Protein AF-A0A2V8XK82-F1 (afdb_monomer_lite)

Structure (mmCIF, N/CA/C/O backbone):
data_AF-A0A2V8XK82-F1
#
_entry.id   AF-A0A2V8XK82-F1
#
loop_
_atom_site.group_PDB
_atom_site.id
_atom_site.type_symbol
_atom_site.label_atom_id
_atom_site.label_alt_id
_atom_site.label_comp_id
_atom_site.label_asym_id
_atom_site.label_entity_id
_atom_site.label_seq_id
_atom_site.pdbx_PDB_ins_code
_atom_site.Cartn_x
_atom_site.Cartn_y
_atom_site.Cartn_z
_atom_site.occupancy
_atom_site.B_iso_or_equiv
_atom_site.auth_seq_id
_atom_site.auth_comp_id
_atom_site.auth_asym_id
_atom_site.auth_atom_id
_atom_site.pdbx_PDB_model_num
ATOM 1 N N . MET A 1 1 ? 17.170 -15.097 -20.596 1.00 37.03 1 MET A N 1
ATOM 2 C CA . MET A 1 1 ? 16.997 -14.238 -19.403 1.00 37.03 1 MET A CA 1
ATOM 3 C C . MET A 1 1 ? 18.171 -13.265 -19.356 1.00 37.03 1 MET A C 1
ATOM 5 O O . MET A 1 1 ? 19.284 -13.757 -19.214 1.00 37.03 1 MET A O 1
ATOM 9 N N . PRO A 1 2 ? 18.018 -11.944 -19.569 1.00 44.03 2 PRO A N 1
ATOM 10 C CA . PRO A 1 2 ? 19.178 -11.060 -19.552 1.00 44.03 2 PRO A CA 1
ATOM 11 C C . PRO A 1 2 ? 19.609 -10.815 -18.101 1.00 44.03 2 PRO A C 1
ATOM 13 O O . PRO A 1 2 ? 18.805 -10.399 -17.265 1.00 44.03 2 PRO A O 1
ATOM 16 N N . ALA A 1 3 ? 20.877 -11.101 -17.809 1.00 42.38 3 ALA A N 1
ATOM 17 C CA . ALA A 1 3 ? 21.505 -10.858 -16.517 1.00 42.38 3 ALA A CA 1
ATOM 18 C C . ALA A 1 3 ? 21.510 -9.352 -16.201 1.00 42.38 3 ALA A C 1
ATOM 20 O O . ALA A 1 3 ? 21.855 -8.534 -17.056 1.00 42.38 3 ALA A O 1
ATOM 21 N N . ARG A 1 4 ? 21.102 -8.970 -14.984 1.00 52.91 4 ARG A N 1
ATOM 22 C CA . ARG A 1 4 ? 21.107 -7.571 -14.531 1.00 52.91 4 ARG A CA 1
ATOM 23 C C . ARG A 1 4 ? 22.299 -7.341 -13.605 1.00 52.91 4 ARG A C 1
ATOM 25 O O . ARG A 1 4 ? 22.475 -8.058 -12.628 1.00 52.91 4 ARG A O 1
ATOM 32 N N . SER A 1 5 ? 23.111 -6.358 -13.991 1.00 44.34 5 SER A N 1
ATOM 33 C CA . SER A 1 5 ? 24.396 -5.985 -13.394 1.00 44.34 5 SER A CA 1
ATOM 34 C C . SER A 1 5 ? 24.309 -5.712 -11.887 1.00 44.34 5 SER A C 1
ATOM 36 O O . SER A 1 5 ? 23.382 -5.036 -11.438 1.00 44.34 5 SER A O 1
ATOM 38 N N . ALA A 1 6 ? 25.290 -6.210 -11.130 1.00 47.94 6 ALA A N 1
ATOM 39 C CA . ALA A 1 6 ? 25.479 -5.933 -9.707 1.00 47.94 6 ALA A CA 1
ATOM 40 C C . ALA A 1 6 ? 26.325 -4.660 -9.518 1.00 47.94 6 ALA A C 1
ATOM 42 O O . ALA A 1 6 ? 27.356 -4.504 -10.172 1.00 47.94 6 ALA A O 1
ATOM 43 N N . ALA A 1 7 ? 25.904 -3.760 -8.625 1.00 49.12 7 ALA A N 1
ATOM 44 C CA . ALA A 1 7 ? 26.630 -2.531 -8.288 1.00 49.12 7 ALA A CA 1
ATOM 45 C C . ALA A 1 7 ? 27.333 -2.631 -6.906 1.00 49.12 7 ALA A C 1
ATOM 47 O O . ALA A 1 7 ? 26.848 -3.363 -6.039 1.00 49.12 7 ALA A O 1
ATOM 48 N N . PRO A 1 8 ? 28.464 -1.920 -6.689 1.00 46.97 8 PRO A N 1
ATOM 49 C CA . PRO A 1 8 ? 29.229 -1.917 -5.430 1.00 46.97 8 PRO A CA 1
ATOM 50 C C . PRO A 1 8 ? 28.607 -1.035 -4.310 1.00 46.97 8 PRO A C 1
ATOM 52 O O . PRO A 1 8 ? 27.695 -0.257 -4.592 1.00 46.97 8 PRO A O 1
ATOM 55 N N . PRO A 1 9 ? 29.067 -1.155 -3.037 1.00 53.44 9 PRO A N 1
ATOM 56 C CA . PRO A 1 9 ? 28.406 -0.582 -1.849 1.00 53.44 9 PRO A CA 1
ATOM 57 C C . PRO A 1 9 ? 28.485 0.959 -1.720 1.00 53.44 9 PRO A C 1
ATOM 59 O O . PRO A 1 9 ? 29.365 1.605 -2.285 1.00 53.44 9 PRO A O 1
ATOM 62 N N . HIS A 1 10 ? 27.538 1.534 -0.962 1.00 54.06 10 HIS A N 1
ATOM 63 C CA . HIS A 1 10 ? 27.123 2.950 -0.981 1.00 54.06 10 HIS A CA 1
ATOM 64 C C . HIS A 1 10 ? 28.118 3.990 -0.440 1.00 54.06 10 HIS A C 1
ATOM 66 O O . HIS A 1 10 ? 28.367 4.070 0.759 1.00 54.06 10 HIS A O 1
ATOM 72 N N . ALA A 1 11 ? 28.544 4.894 -1.328 1.00 47.44 11 ALA A N 1
ATOM 73 C CA . ALA A 1 11 ? 28.873 6.288 -1.015 1.00 47.44 11 ALA A CA 1
ATOM 74 C C . ALA A 1 11 ? 27.574 7.111 -0.805 1.00 47.44 11 ALA A C 1
ATOM 76 O O . ALA A 1 11 ? 26.518 6.683 -1.290 1.00 47.44 11 ALA A O 1
ATOM 77 N N . PRO A 1 12 ? 27.601 8.282 -0.129 1.00 47.66 12 PRO A N 1
ATOM 78 C CA . PRO A 1 12 ? 26.415 9.125 0.024 1.00 47.66 12 PRO A CA 1
ATOM 79 C C . PRO A 1 12 ? 25.826 9.450 -1.354 1.00 47.66 12 PRO A C 1
ATOM 81 O O . PRO A 1 12 ? 26.496 10.051 -2.196 1.00 47.66 12 PRO A O 1
ATOM 84 N N . ARG A 1 13 ? 24.574 9.032 -1.604 1.00 58.59 13 ARG A N 1
ATOM 85 C CA . ARG A 1 13 ? 23.845 9.384 -2.830 1.00 58.59 13 ARG A CA 1
ATOM 86 C C . ARG A 1 13 ? 23.582 10.889 -2.810 1.00 58.59 13 ARG A C 1
ATOM 88 O O . ARG A 1 13 ? 22.556 11.334 -2.307 1.00 58.59 13 ARG A O 1
ATOM 95 N N . GLN A 1 14 ? 24.497 11.680 -3.366 1.00 53.19 14 GLN A N 1
ATOM 96 C CA . GLN A 1 14 ? 24.152 13.024 -3.817 1.00 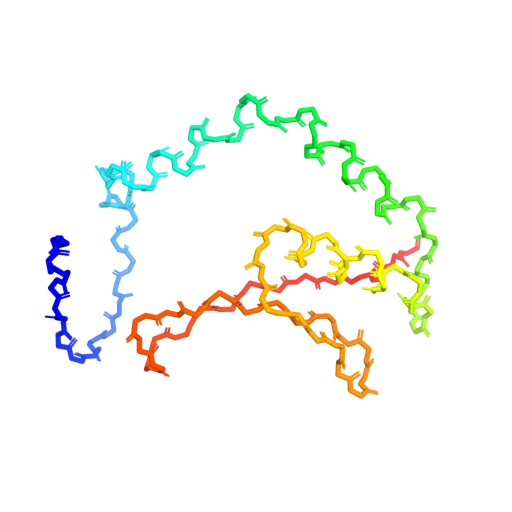53.19 14 GLN A CA 1
ATOM 97 C C . GLN A 1 14 ? 23.008 12.882 -4.825 1.00 53.19 14 GLN A C 1
ATOM 99 O O . GLN A 1 14 ? 23.121 12.127 -5.796 1.00 53.19 14 GLN A O 1
ATOM 104 N N . ALA A 1 15 ? 21.890 13.553 -4.552 1.00 55.03 15 ALA A N 1
ATOM 105 C CA . ALA A 1 15 ? 20.694 13.517 -5.375 1.00 55.03 15 ALA A CA 1
ATOM 106 C C . ALA A 1 15 ? 20.997 14.086 -6.767 1.00 55.03 15 ALA A C 1
ATOM 108 O O . ALA A 1 15 ? 20.899 15.283 -7.017 1.00 55.03 15 ALA A O 1
ATOM 109 N N . GLN A 1 16 ? 21.359 13.208 -7.697 1.00 56.06 16 GLN A N 1
ATOM 110 C CA . GLN A 1 16 ? 21.429 13.518 -9.119 1.00 56.06 16 GLN A CA 1
ATOM 111 C C . GLN A 1 16 ? 20.015 13.465 -9.709 1.00 56.06 16 GLN A C 1
ATOM 113 O O . GLN A 1 16 ? 19.700 12.594 -10.517 1.00 56.06 16 GLN A O 1
ATOM 118 N N . GLY A 1 17 ? 19.133 14.365 -9.259 1.00 56.00 17 GLY A N 1
ATOM 119 C CA . GLY A 1 17 ? 17.734 14.412 -9.704 1.00 56.00 17 GLY A CA 1
ATOM 120 C C . GLY A 1 17 ? 17.594 14.538 -11.226 1.00 56.00 17 GLY A C 1
ATOM 121 O O . GLY A 1 17 ? 16.698 13.934 -11.808 1.00 56.00 17 GLY A O 1
ATOM 122 N N . SER A 1 18 ? 18.539 15.220 -11.885 1.00 56.34 18 SER A N 1
ATOM 123 C CA . SER A 1 18 ? 18.573 15.389 -13.345 1.00 56.34 18 SER A CA 1
ATOM 124 C C . SER A 1 18 ? 18.777 14.089 -14.131 1.00 56.34 18 SER A C 1
ATOM 126 O O . SER A 1 18 ? 18.341 14.010 -15.271 1.00 56.34 18 SER A O 1
ATOM 128 N N . ARG A 1 19 ? 19.383 13.047 -13.541 1.00 68.19 19 ARG A N 1
ATOM 129 C CA . ARG A 1 19 ? 19.633 11.764 -14.230 1.00 68.19 19 ARG A CA 1
ATOM 130 C C . ARG A 1 19 ? 18.469 10.777 -14.139 1.00 68.19 19 ARG A C 1
ATOM 132 O O . ARG A 1 19 ? 18.439 9.793 -14.876 1.00 68.19 19 ARG A O 1
ATOM 139 N N . LEU A 1 20 ? 17.523 10.988 -13.221 1.00 78.44 20 LEU A N 1
ATOM 140 C CA . LEU A 1 20 ? 16.409 10.053 -13.027 1.00 78.44 20 LEU A CA 1
ATOM 141 C C . LEU A 1 20 ? 15.381 10.155 -14.154 1.00 78.44 20 LEU A C 1
ATOM 143 O O . LEU A 1 20 ? 14.915 9.126 -14.632 1.00 78.44 20 LEU A O 1
ATOM 147 N N . SER A 1 21 ? 15.080 11.367 -14.623 1.00 76.44 21 SER A N 1
ATOM 148 C CA . SER A 1 21 ? 14.164 11.601 -15.748 1.00 76.44 21 SER A CA 1
ATOM 149 C C . SER A 1 21 ? 14.697 11.053 -17.078 1.00 76.44 21 SER A C 1
ATOM 151 O O . SER A 1 21 ? 13.921 10.664 -17.948 1.00 76.44 21 SER A O 1
ATOM 153 N N . GLU A 1 22 ? 16.017 10.944 -17.236 1.00 85.06 22 GLU A N 1
ATOM 154 C CA . GLU A 1 22 ? 16.643 10.348 -18.423 1.00 85.06 22 GLU A CA 1
ATOM 155 C C . GLU A 1 22 ? 16.474 8.816 -18.464 1.00 85.06 22 GLU A C 1
ATOM 157 O O . GLU A 1 22 ? 16.456 8.204 -19.540 1.00 85.06 22 GLU A O 1
ATOM 162 N N . ASN A 1 23 ? 16.268 8.175 -17.307 1.00 91.50 23 ASN A N 1
ATOM 163 C CA . ASN A 1 23 ? 16.121 6.729 -17.198 1.00 91.50 23 ASN A CA 1
ATOM 164 C C . ASN A 1 23 ? 14.803 6.249 -17.828 1.00 91.50 23 ASN A C 1
ATOM 166 O O . ASN A 1 23 ? 13.710 6.586 -17.376 1.00 91.50 23 ASN A O 1
ATOM 170 N N . ALA A 1 24 ? 14.902 5.391 -18.847 1.00 93.25 24 ALA A N 1
ATOM 171 C CA . ALA A 1 24 ? 13.742 4.865 -19.568 1.00 93.25 24 ALA A CA 1
ATOM 172 C C . ALA A 1 24 ? 12.738 4.118 -18.668 1.00 93.25 24 ALA A C 1
ATOM 174 O O . ALA A 1 24 ? 11.543 4.160 -18.934 1.00 93.25 24 ALA A O 1
ATOM 175 N N . ARG A 1 25 ? 13.194 3.465 -17.588 1.00 91.50 25 ARG A N 1
ATOM 176 C CA . ARG A 1 25 ? 12.293 2.779 -16.642 1.00 91.50 25 ARG A CA 1
ATOM 177 C C . ARG A 1 25 ? 11.506 3.761 -15.784 1.00 91.50 25 ARG A C 1
ATOM 179 O O . ARG A 1 25 ? 10.352 3.495 -15.482 1.00 91.50 25 ARG A O 1
ATOM 186 N N . VAL A 1 26 ? 12.127 4.878 -15.404 1.00 92.56 26 VAL A N 1
ATOM 187 C CA . VAL A 1 26 ? 11.452 5.946 -14.655 1.00 92.56 26 VAL A CA 1
ATOM 188 C C . VAL A 1 26 ? 10.404 6.601 -15.545 1.00 92.56 26 VAL A C 1
ATOM 190 O O . VAL A 1 26 ? 9.267 6.743 -15.118 1.00 92.56 26 VAL A O 1
ATOM 193 N N . ARG A 1 27 ? 10.746 6.906 -16.804 1.00 92.44 27 ARG A N 1
ATOM 194 C CA . ARG A 1 27 ? 9.775 7.417 -17.784 1.00 92.44 27 ARG A CA 1
ATOM 195 C C . ARG A 1 27 ? 8.602 6.466 -17.981 1.00 92.44 27 ARG A C 1
ATOM 197 O O . ARG A 1 27 ? 7.476 6.887 -17.793 1.00 92.44 27 ARG A O 1
ATOM 204 N N . ALA A 1 28 ? 8.858 5.179 -18.210 1.00 94.19 28 ALA A N 1
ATOM 205 C CA . ALA A 1 28 ? 7.787 4.190 -18.340 1.00 94.19 28 ALA A CA 1
ATOM 206 C C . ALA A 1 28 ? 6.881 4.106 -17.093 1.00 94.19 28 ALA A C 1
ATOM 208 O O . ALA A 1 28 ? 5.674 3.934 -17.227 1.00 94.19 28 ALA A O 1
ATOM 209 N N . ALA A 1 29 ? 7.445 4.241 -15.887 1.00 93.12 29 ALA A N 1
ATOM 210 C CA . ALA A 1 29 ? 6.658 4.284 -14.654 1.00 93.12 29 ALA A CA 1
ATOM 211 C C . ALA A 1 29 ? 5.812 5.565 -14.545 1.00 93.12 29 ALA A C 1
ATOM 213 O O . ALA A 1 29 ? 4.677 5.505 -14.088 1.00 93.12 29 ALA A O 1
ATOM 214 N N . LEU A 1 30 ? 6.339 6.712 -14.984 1.00 93.94 30 LEU A N 1
ATOM 215 C CA . LEU A 1 30 ? 5.592 7.972 -15.018 1.00 93.94 30 LEU A CA 1
ATOM 216 C C . LEU A 1 30 ? 4.483 7.948 -16.083 1.00 93.94 30 LEU A C 1
ATOM 218 O O . LEU A 1 30 ? 3.357 8.352 -15.804 1.00 93.94 30 LEU A O 1
ATOM 222 N N . ASP A 1 31 ? 4.777 7.407 -17.266 1.00 95.56 31 ASP A N 1
ATOM 223 C CA . ASP A 1 31 ? 3.836 7.273 -18.385 1.00 95.56 31 ASP A CA 1
ATOM 224 C C . ASP A 1 31 ? 2.659 6.344 -18.044 1.00 95.56 31 ASP A C 1
ATOM 226 O O . ASP A 1 31 ? 1.584 6.461 -1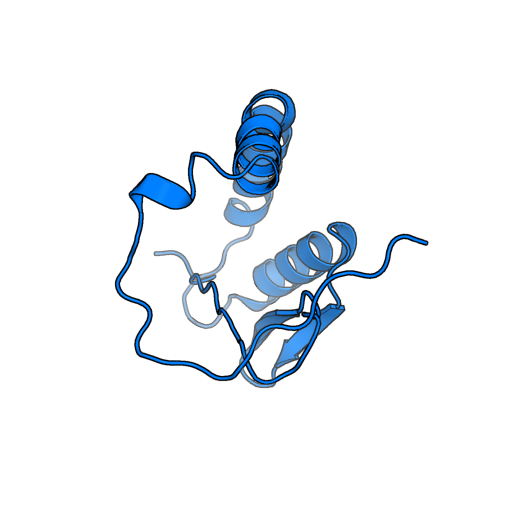8.631 1.00 95.56 31 ASP A O 1
ATOM 230 N N . TRP A 1 32 ? 2.828 5.440 -17.072 1.00 96.88 32 TRP A N 1
ATOM 231 C CA . TRP A 1 32 ? 1.758 4.572 -16.582 1.00 96.88 32 TRP A CA 1
ATOM 232 C C . TRP A 1 32 ? 0.629 5.357 -15.899 1.00 96.88 32 TRP A C 1
ATOM 234 O O . TRP A 1 32 ? -0.526 4.947 -15.988 1.00 96.88 32 TRP A O 1
ATOM 244 N N . PHE A 1 33 ? 0.906 6.496 -15.254 1.00 96.00 33 PHE A N 1
ATOM 245 C CA . PHE A 1 33 ? -0.120 7.218 -14.493 1.00 96.00 33 PHE A CA 1
ATOM 246 C C . PHE A 1 33 ? -1.225 7.802 -15.378 1.00 96.00 3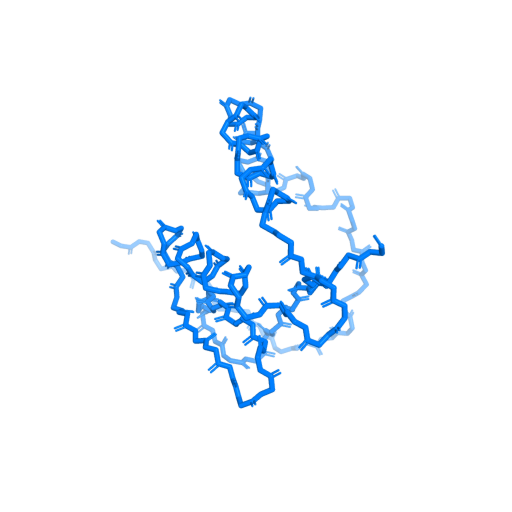3 PHE A C 1
ATOM 248 O O . PHE A 1 33 ? -2.399 7.704 -15.028 1.00 96.00 33 PHE A O 1
ATOM 255 N N . THR A 1 34 ? -0.878 8.382 -16.531 1.00 96.75 34 THR A N 1
ATOM 256 C CA . THR A 1 34 ? -1.841 9.065 -17.410 1.00 96.75 34 THR A CA 1
ATOM 257 C C . THR A 1 34 ? -3.015 8.174 -17.842 1.00 96.75 34 THR A C 1
ATOM 259 O O . THR A 1 34 ? -4.156 8.572 -17.603 1.00 96.75 34 THR A O 1
ATOM 262 N N . PRO A 1 35 ? -2.811 6.977 -18.427 1.00 98.19 35 PRO A N 1
ATOM 263 C CA . PRO A 1 35 ? -3.925 6.106 -18.802 1.00 98.19 35 PRO A CA 1
ATOM 264 C C . PRO A 1 35 ? -4.644 5.468 -17.601 1.00 98.19 35 PRO A C 1
ATOM 266 O O . PRO A 1 35 ? -5.767 5.001 -17.763 1.00 98.19 35 PRO A O 1
ATOM 269 N N . ASN A 1 36 ? -4.040 5.453 -16.405 1.00 97.94 36 ASN A N 1
ATOM 270 C CA . ASN A 1 36 ? -4.607 4.814 -15.209 1.00 97.94 36 ASN A CA 1
ATOM 271 C C . ASN A 1 36 ? -5.255 5.803 -14.226 1.00 97.94 36 ASN A C 1
ATOM 273 O O . ASN A 1 36 ? -5.741 5.386 -13.176 1.00 97.94 36 ASN A O 1
ATOM 277 N N . ILE A 1 37 ? -5.310 7.099 -14.551 1.00 98.12 37 ILE A N 1
ATOM 278 C CA . ILE A 1 37 ? -5.773 8.136 -13.618 1.00 98.12 37 ILE A CA 1
ATOM 279 C C . ILE A 1 37 ? -7.202 7.908 -13.108 1.00 98.12 37 ILE A C 1
ATOM 281 O O . ILE A 1 37 ? -7.472 8.163 -11.939 1.00 98.12 37 ILE A O 1
ATOM 285 N N . SER A 1 38 ? -8.104 7.375 -13.944 1.00 98.38 38 SER A N 1
ATOM 286 C CA . SER A 1 38 ? -9.471 7.044 -13.513 1.00 98.38 38 SER A CA 1
ATOM 287 C C . SER A 1 38 ? -9.452 5.993 -12.410 1.00 98.38 38 SER A C 1
ATOM 289 O O . SER A 1 38 ? -10.015 6.213 -11.347 1.00 98.38 38 SER A O 1
ATOM 291 N N . TRP A 1 39 ? -8.723 4.896 -12.625 1.00 97.38 39 TRP A N 1
ATOM 292 C CA . TRP A 1 39 ? -8.603 3.828 -11.637 1.00 97.38 39 TRP A CA 1
ATOM 293 C C . TRP A 1 39 ? -7.961 4.325 -10.337 1.00 97.38 39 TRP A C 1
ATOM 295 O O . TRP A 1 39 ? -8.422 3.967 -9.258 1.00 97.38 39 TRP A O 1
ATOM 305 N N . ILE A 1 40 ? -6.938 5.185 -10.426 1.00 97.31 40 ILE A N 1
ATOM 306 C CA . ILE A 1 40 ? -6.290 5.799 -9.255 1.00 97.31 40 ILE A CA 1
ATOM 307 C C . ILE A 1 40 ? -7.304 6.614 -8.447 1.00 97.31 40 ILE A C 1
ATOM 309 O O . ILE A 1 40 ? -7.384 6.455 -7.230 1.00 97.31 40 ILE A O 1
ATOM 313 N N . ASN A 1 41 ? -8.097 7.451 -9.119 1.00 98.25 41 ASN A N 1
ATOM 314 C CA . ASN A 1 41 ? -9.134 8.249 -8.472 1.00 98.25 41 ASN A CA 1
ATOM 315 C C . ASN A 1 41 ? -10.208 7.363 -7.829 1.00 98.25 41 ASN A C 1
ATOM 317 O O . ASN A 1 41 ? -10.606 7.631 -6.698 1.00 98.25 41 ASN A O 1
ATOM 321 N N . ASP A 1 42 ? -10.622 6.289 -8.506 1.00 98.25 42 ASP A N 1
ATOM 322 C CA . ASP A 1 42 ? -11.603 5.336 -7.982 1.00 98.25 42 ASP A CA 1
ATOM 323 C C . ASP A 1 42 ? -11.077 4.623 -6.726 1.00 98.25 42 ASP A C 1
ATOM 325 O O . ASP A 1 42 ? -11.800 4.487 -5.738 1.00 98.25 42 ASP A O 1
ATOM 329 N N . GLN A 1 43 ? -9.801 4.211 -6.715 1.00 97.56 43 GLN A N 1
ATOM 330 C CA . GLN A 1 43 ? -9.181 3.630 -5.519 1.00 97.56 43 GLN A CA 1
ATOM 331 C C . GLN A 1 43 ? -9.061 4.652 -4.389 1.00 97.56 43 GLN A C 1
ATOM 333 O O . GLN A 1 43 ? -9.344 4.320 -3.238 1.00 97.56 43 GLN A O 1
ATOM 338 N N . GLN A 1 44 ? -8.670 5.893 -4.697 1.00 96.94 44 GLN A N 1
ATOM 339 C CA . GLN A 1 44 ? -8.583 6.949 -3.693 1.00 96.94 44 GLN A CA 1
ATOM 340 C C . GLN A 1 44 ? -9.953 7.217 -3.064 1.00 96.94 44 GLN A C 1
ATOM 342 O O . GLN A 1 44 ? -10.053 7.204 -1.839 1.00 96.94 44 GLN A O 1
ATOM 347 N N . ALA A 1 45 ? -11.002 7.371 -3.878 1.00 97.94 45 ALA A N 1
ATOM 348 C CA . ALA A 1 45 ? -12.374 7.527 -3.404 1.00 97.94 45 ALA A CA 1
ATOM 349 C C . ALA A 1 45 ? -12.772 6.356 -2.494 1.00 97.94 45 ALA A C 1
ATOM 351 O O . ALA A 1 45 ? -13.063 6.579 -1.318 1.00 97.94 45 ALA A O 1
ATOM 352 N N . ARG A 1 46 ? -12.645 5.113 -2.983 1.00 97.56 46 ARG A N 1
ATOM 353 C CA . ARG A 1 46 ? -12.974 3.888 -2.235 1.00 97.56 46 ARG A CA 1
ATOM 354 C C . ARG A 1 46 ? -12.270 3.807 -0.877 1.00 97.56 46 ARG A C 1
ATOM 356 O O . ARG A 1 46 ? -12.892 3.426 0.109 1.00 97.56 46 ARG A O 1
ATOM 363 N N . ILE A 1 47 ? -10.978 4.138 -0.805 1.00 97.44 47 ILE A N 1
ATOM 364 C CA . ILE A 1 47 ? -10.225 4.104 0.461 1.00 97.44 47 ILE A CA 1
ATOM 365 C C . ILE A 1 47 ? -10.726 5.197 1.412 1.00 97.44 47 ILE A C 1
ATOM 367 O O . ILE A 1 47 ? -10.898 4.942 2.605 1.00 97.44 47 ILE A O 1
ATOM 371 N N . THR A 1 48 ? -10.970 6.406 0.900 1.00 96.50 48 THR A N 1
ATOM 372 C CA . THR A 1 48 ? -11.400 7.550 1.721 1.00 96.50 48 THR A CA 1
ATOM 373 C C . THR A 1 48 ? -12.849 7.463 2.200 1.00 96.50 48 THR A C 1
ATOM 375 O O . THR A 1 48 ? -13.167 8.039 3.237 1.00 96.50 48 THR A O 1
ATOM 378 N N . GLU A 1 49 ? -13.705 6.701 1.518 1.00 97.69 49 GLU A N 1
ATOM 379 C CA . GLU A 1 49 ? -15.085 6.429 1.945 1.00 97.69 49 GLU A CA 1
ATOM 380 C C . GLU A 1 49 ? -15.169 5.557 3.205 1.00 97.69 49 GLU A C 1
ATOM 382 O O . GLU A 1 49 ? -16.176 5.592 3.910 1.00 97.69 49 GLU A O 1
ATOM 387 N N . ILE A 1 50 ? -14.123 4.787 3.520 1.00 98.25 50 ILE A N 1
ATOM 388 C CA . ILE A 1 50 ? -14.061 3.978 4.741 1.00 98.25 50 ILE A CA 1
ATOM 389 C C . ILE A 1 50 ? -13.674 4.897 5.901 1.00 98.25 50 ILE A C 1
ATOM 391 O O . ILE A 1 50 ? -12.541 5.373 5.887 1.00 98.25 50 ILE A O 1
ATOM 395 N N . PRO A 1 51 ? -14.516 5.144 6.919 1.00 97.44 51 PRO A N 1
ATOM 396 C CA . PRO A 1 51 ? -14.129 5.986 8.048 1.00 97.44 51 PRO A CA 1
ATOM 397 C C . PRO A 1 51 ? -12.904 5.416 8.773 1.00 97.44 51 PRO A C 1
ATOM 399 O O . PRO A 1 51 ? -12.853 4.223 9.066 1.00 97.44 51 PRO A O 1
ATOM 402 N N . ALA A 1 52 ? -11.929 6.271 9.077 1.00 97.75 52 ALA A N 1
ATOM 403 C CA . ALA A 1 52 ? -10.756 5.900 9.865 1.00 97.75 52 ALA A CA 1
ATOM 404 C C . ALA A 1 52 ? -10.380 7.027 10.841 1.00 97.75 52 ALA A C 1
ATOM 406 O O . ALA A 1 52 ? -9.375 7.704 10.637 1.00 97.75 52 ALA A O 1
ATOM 407 N N . PRO A 1 53 ? -11.191 7.300 11.879 1.00 97.00 53 PRO A N 1
ATOM 408 C CA . PRO A 1 53 ? -10.757 8.165 12.972 1.00 97.00 53 PRO A CA 1
ATOM 409 C C . PRO A 1 53 ? -9.457 7.639 13.599 1.00 97.00 53 PRO A C 1
ATOM 411 O O . PRO A 1 53 ? -9.199 6.432 13.510 1.00 97.00 53 PRO A O 1
ATOM 414 N N . PRO A 1 54 ? -8.683 8.490 14.294 1.00 95.75 54 PRO A N 1
ATOM 415 C CA . PRO A 1 54 ? -7.483 8.045 14.988 1.00 95.75 54 PRO A CA 1
ATOM 416 C C . PRO A 1 54 ? -7.768 6.838 15.892 1.00 95.75 54 PRO A C 1
ATOM 418 O O . PRO A 1 54 ? -8.714 6.853 16.687 1.00 95.75 54 PRO A O 1
ATOM 421 N N . PHE A 1 55 ? -6.940 5.802 15.764 1.00 94.38 55 PHE A N 1
ATOM 422 C CA . PHE A 1 55 ? -7.024 4.505 16.446 1.00 94.38 55 PHE A CA 1
ATOM 423 C C . PHE A 1 55 ? -8.206 3.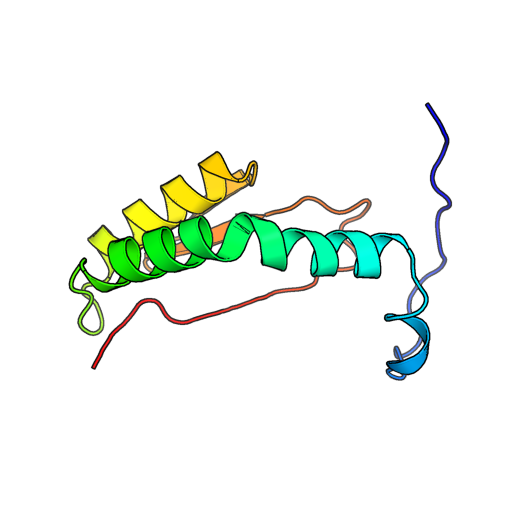604 16.038 1.00 94.38 55 PHE A C 1
ATOM 425 O O . PHE A 1 55 ? -8.490 2.612 16.716 1.00 94.38 55 PHE A O 1
ATOM 432 N N . GLN A 1 56 ? -8.913 3.926 14.951 1.00 96.44 56 GLN A N 1
ATOM 433 C CA . GLN A 1 56 ? -10.028 3.144 14.398 1.00 96.44 56 GLN A CA 1
ATOM 434 C C . GLN A 1 56 ? -9.825 2.807 12.910 1.00 96.44 56 GLN A C 1
ATOM 436 O O . GLN A 1 56 ? -10.775 2.679 12.140 1.00 96.44 56 GLN A O 1
ATOM 441 N N . GLU A 1 57 ? -8.578 2.620 12.486 1.00 98.19 57 GLU A N 1
ATOM 442 C CA . GLU A 1 57 ? -8.190 2.472 11.080 1.00 98.19 57 GLU A CA 1
ATOM 443 C C . GLU A 1 57 ? -8.337 1.038 10.543 1.00 98.19 57 GLU A C 1
ATOM 445 O O . GLU A 1 57 ? -8.101 0.795 9.360 1.00 98.19 57 GLU A O 1
ATOM 450 N N . ALA A 1 58 ? -8.732 0.070 11.378 1.00 98.06 58 ALA A N 1
ATOM 451 C CA . ALA A 1 58 ? -8.655 -1.363 11.068 1.00 98.06 58 ALA A CA 1
ATOM 452 C C . ALA A 1 58 ? -9.387 -1.767 9.774 1.00 98.06 58 ALA A C 1
ATOM 454 O O . ALA A 1 58 ? -8.876 -2.573 8.993 1.00 98.06 58 ALA A O 1
ATOM 455 N N . GLN A 1 59 ? -10.566 -1.192 9.515 1.00 98.06 59 GLN A N 1
ATOM 456 C CA . GLN A 1 59 ? -11.318 -1.479 8.292 1.00 98.06 59 GLN A CA 1
ATOM 457 C C . GLN A 1 59 ? -10.589 -0.952 7.048 1.00 98.06 59 GLN A C 1
ATOM 459 O O . GLN A 1 59 ? -10.450 -1.670 6.056 1.00 98.06 59 GLN A O 1
ATOM 464 N N . ARG A 1 60 ? -10.077 0.284 7.112 1.00 98.44 60 ARG A N 1
ATOM 465 C CA . ARG A 1 60 ? -9.325 0.903 6.014 1.00 98.44 60 ARG A CA 1
ATOM 466 C C . ARG A 1 60 ? -7.990 0.189 5.789 1.00 98.44 60 ARG A C 1
ATOM 468 O O . ARG A 1 60 ? -7.615 -0.042 4.643 1.00 98.44 60 ARG A O 1
ATOM 475 N N . ALA A 1 61 ? -7.320 -0.243 6.858 1.00 98.44 61 ALA A N 1
ATOM 476 C CA . ALA A 1 61 ? -6.116 -1.067 6.791 1.00 98.44 61 ALA A CA 1
ATOM 477 C C . ALA A 1 61 ? -6.359 -2.379 6.021 1.00 98.44 61 ALA A C 1
ATOM 479 O O . ALA A 1 61 ? -5.546 -2.762 5.180 1.00 98.44 61 ALA A O 1
ATOM 480 N N . GLY A 1 62 ? -7.502 -3.040 6.244 1.00 98.31 62 GLY A N 1
ATOM 481 C CA . GLY A 1 62 ? -7.910 -4.221 5.477 1.00 98.31 62 GLY A CA 1
ATOM 482 C C . GLY A 1 62 ? -8.025 -3.945 3.975 1.00 98.31 62 GLY A C 1
ATOM 483 O O . GLY A 1 62 ? -7.405 -4.644 3.175 1.00 98.31 62 GLY A O 1
ATOM 484 N N . ALA A 1 63 ? -8.731 -2.876 3.597 1.00 98.19 63 ALA A N 1
ATOM 485 C CA . ALA A 1 63 ? -8.893 -2.491 2.193 1.00 98.19 63 ALA A CA 1
ATOM 486 C C . ALA A 1 63 ? -7.559 -2.121 1.516 1.00 98.19 63 ALA A C 1
ATOM 488 O O . ALA A 1 63 ? -7.309 -2.505 0.374 1.00 98.19 63 ALA A O 1
ATOM 489 N N . VAL A 1 64 ? -6.669 -1.414 2.222 1.00 98.31 64 VAL A N 1
ATOM 490 C CA . VAL A 1 64 ? -5.331 -1.081 1.707 1.00 98.31 64 VAL A CA 1
ATOM 491 C C . VAL A 1 64 ? -4.471 -2.337 1.553 1.00 98.31 64 VAL A C 1
ATOM 493 O O . VAL A 1 64 ? -3.759 -2.469 0.560 1.00 98.31 64 VAL A O 1
ATOM 496 N N . LYS A 1 65 ? -4.556 -3.295 2.486 1.00 98.50 65 LYS A N 1
ATOM 497 C CA . LYS A 1 65 ? -3.844 -4.576 2.378 1.00 98.50 65 LYS A CA 1
ATOM 498 C C . LYS A 1 65 ? -4.260 -5.346 1.124 1.00 98.50 65 LYS A C 1
ATOM 500 O O . LYS A 1 65 ? -3.386 -5.868 0.433 1.00 98.50 65 LYS A O 1
ATOM 505 N N . GLU A 1 66 ? -5.560 -5.419 0.845 1.00 98.25 66 GLU A N 1
ATOM 506 C CA . GLU A 1 66 ? -6.095 -6.046 -0.370 1.00 98.25 66 GLU A CA 1
ATOM 507 C C . GLU A 1 66 ? -5.568 -5.345 -1.625 1.00 98.25 66 GLU A C 1
ATOM 509 O O . GLU A 1 66 ? -4.983 -5.999 -2.482 1.00 98.25 66 GLU A O 1
ATOM 514 N N . LEU A 1 67 ? -5.646 -4.011 -1.687 1.00 97.62 67 LEU A N 1
ATOM 515 C CA . LEU A 1 67 ? -5.163 -3.244 -2.839 1.00 97.62 67 LEU A CA 1
ATOM 516 C C . LEU A 1 67 ? -3.664 -3.453 -3.116 1.00 97.62 67 LEU A C 1
ATOM 518 O O . LEU A 1 67 ? -3.248 -3.592 -4.270 1.00 97.62 67 LEU A O 1
ATOM 522 N N . LEU A 1 68 ? -2.836 -3.478 -2.068 1.00 97.81 68 LEU A N 1
ATOM 523 C CA . LEU A 1 68 ? -1.402 -3.744 -2.206 1.00 97.81 68 LEU A CA 1
ATOM 524 C C . LEU A 1 68 ? -1.138 -5.186 -2.674 1.00 97.81 68 LEU A C 1
ATOM 526 O O . LEU A 1 68 ? -0.243 -5.400 -3.493 1.00 97.81 68 LEU A O 1
ATOM 530 N N . ALA A 1 69 ? -1.918 -6.161 -2.196 1.00 98.12 69 ALA A N 1
ATOM 531 C CA . ALA A 1 69 ? -1.804 -7.556 -2.620 1.00 98.12 69 ALA A CA 1
ATOM 532 C C . ALA A 1 69 ? -2.210 -7.736 -4.091 1.00 98.12 69 ALA A C 1
ATOM 534 O O . ALA A 1 69 ? -1.476 -8.365 -4.852 1.00 98.12 69 ALA A O 1
ATOM 535 N N . ASP A 1 70 ? -3.312 -7.112 -4.513 1.00 96.94 70 ASP A N 1
ATOM 536 C CA . ASP A 1 70 ? -3.788 -7.115 -5.903 1.00 96.94 70 ASP A CA 1
ATOM 537 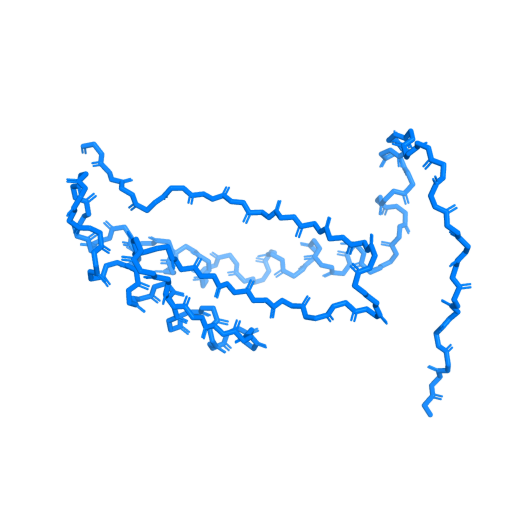C C . ASP A 1 70 ? -2.795 -6.430 -6.855 1.00 96.94 70 ASP A C 1
ATOM 539 O O . ASP A 1 70 ? -2.683 -6.790 -8.027 1.00 96.94 70 ASP A O 1
ATOM 543 N N . SER A 1 71 ? -2.005 -5.486 -6.334 1.00 95.06 71 SER A N 1
ATOM 544 C CA . SER A 1 71 ? -0.891 -4.847 -7.049 1.00 95.06 71 SER A CA 1
ATOM 545 C C . SER A 1 71 ? 0.374 -5.721 -7.119 1.00 95.06 71 SER A C 1
ATOM 547 O O . SER A 1 71 ? 1.400 -5.290 -7.648 1.00 95.06 71 SER A O 1
ATOM 549 N N . GLY A 1 72 ? 0.322 -6.949 -6.594 1.00 96.50 72 GLY A N 1
ATOM 550 C CA . GLY A 1 72 ? 1.400 -7.936 -6.649 1.00 96.50 72 GLY A CA 1
ATOM 551 C C . GLY A 1 72 ? 2.443 -7.819 -5.536 1.00 96.50 72 GLY A C 1
ATOM 552 O O . GLY A 1 72 ? 3.531 -8.382 -5.674 1.00 96.50 72 GLY A O 1
ATOM 553 N N . LEU A 1 73 ? 2.152 -7.097 -4.449 1.00 98.00 73 LEU A N 1
ATOM 554 C CA . LEU A 1 73 ? 3.053 -7.002 -3.299 1.00 98.00 73 LEU A CA 1
ATOM 555 C C . LEU A 1 73 ? 2.799 -8.121 -2.287 1.00 98.00 73 LEU A C 1
ATOM 557 O O . LEU A 1 73 ? 1.666 -8.552 -2.076 1.00 98.00 73 LEU A O 1
ATOM 561 N N . ALA A 1 74 ? 3.855 -8.547 -1.592 1.00 97.69 74 ALA A N 1
ATOM 562 C CA . ALA A 1 74 ? 3.693 -9.344 -0.382 1.00 97.69 74 ALA A CA 1
ATOM 563 C C . ALA A 1 74 ? 3.196 -8.426 0.740 1.00 97.69 74 ALA A C 1
ATOM 565 O O . ALA A 1 74 ? 3.839 -7.413 1.021 1.00 97.69 74 ALA A O 1
ATOM 566 N N . THR A 1 75 ? 2.063 -8.753 1.367 1.00 98.44 75 THR A N 1
ATOM 567 C CA . THR A 1 75 ? 1.427 -7.866 2.351 1.00 98.44 75 THR A CA 1
ATOM 568 C C . THR A 1 75 ? 1.233 -8.509 3.716 1.00 98.44 75 THR A C 1
ATOM 570 O O . THR A 1 75 ? 0.926 -9.694 3.850 1.00 98.44 75 THR A O 1
ATOM 573 N N . GLN A 1 76 ? 1.355 -7.689 4.756 1.00 98.25 76 GLN A N 1
ATOM 574 C CA . GLN A 1 76 ? 1.047 -8.054 6.134 1.00 98.25 76 GLN A CA 1
ATOM 575 C C . GLN A 1 76 ? 0.473 -6.858 6.897 1.00 98.25 76 GLN A C 1
ATOM 577 O O . GLN A 1 76 ? 0.653 -5.710 6.495 1.00 98.25 76 GLN A O 1
ATOM 582 N N . ILE A 1 77 ? -0.217 -7.148 8.000 1.00 98.38 77 ILE A N 1
ATOM 583 C CA . ILE A 1 77 ? -0.592 -6.150 9.003 1.00 98.38 77 ILE A CA 1
ATOM 584 C C . ILE A 1 77 ? 0.179 -6.491 10.273 1.00 98.38 77 ILE A C 1
ATOM 586 O O . ILE A 1 77 ? 0.162 -7.646 10.706 1.00 98.38 77 ILE A O 1
ATOM 590 N N . ASP A 1 78 ? 0.895 -5.518 10.830 1.00 97.69 78 ASP A N 1
ATOM 591 C CA . ASP A 1 78 ? 1.647 -5.720 12.066 1.00 97.69 78 ASP A CA 1
ATOM 592 C C . ASP A 1 78 ? 0.751 -5.653 13.318 1.00 97.69 78 ASP A C 1
ATOM 594 O O . ASP A 1 78 ? -0.459 -5.444 13.251 1.00 97.69 78 ASP A O 1
ATOM 598 N N . LYS A 1 79 ? 1.350 -5.836 14.500 1.00 96.81 79 LYS A N 1
ATOM 599 C CA . LYS A 1 79 ? 0.615 -5.842 15.779 1.00 96.81 79 LYS A CA 1
ATOM 600 C C . LYS A 1 79 ? -0.005 -4.490 16.144 1.00 96.81 79 LYS A C 1
ATOM 602 O O . LYS A 1 79 ? -0.873 -4.452 17.007 1.00 96.81 79 LYS A O 1
ATOM 607 N N . THR A 1 80 ? 0.471 -3.405 15.541 1.00 94.62 80 THR A N 1
ATOM 608 C CA . THR A 1 80 ? -0.013 -2.039 15.770 1.00 94.62 80 THR A CA 1
ATOM 609 C C . THR A 1 80 ? -1.051 -1.598 14.742 1.00 94.62 80 THR A C 1
ATOM 611 O O . THR A 1 80 ? -1.655 -0.549 14.922 1.00 94.62 80 THR A O 1
ATOM 614 N N . GLY A 1 81 ? -1.299 -2.404 13.704 1.00 95.81 81 GLY A N 1
ATOM 615 C CA . GLY A 1 81 ? -2.276 -2.110 12.657 1.00 95.81 81 GLY A CA 1
ATOM 616 C C . GLY A 1 81 ? -1.684 -1.473 11.398 1.00 95.81 81 GLY A C 1
ATOM 617 O O . GLY A 1 81 ? -2.446 -1.119 10.500 1.00 95.81 81 GLY A O 1
ATOM 618 N N . ASN A 1 82 ? -0.354 -1.358 11.279 1.00 98.06 82 ASN A N 1
ATOM 619 C CA . ASN A 1 82 ? 0.253 -0.838 10.054 1.00 98.06 82 ASN A CA 1
ATOM 620 C C . ASN A 1 82 ? 0.125 -1.859 8.930 1.00 98.06 82 ASN A C 1
ATOM 622 O O . ASN A 1 82 ? 0.428 -3.040 9.116 1.00 98.06 82 ASN A O 1
ATOM 626 N N . VAL A 1 83 ? -0.246 -1.387 7.742 1.00 98.50 83 VAL A N 1
ATOM 627 C CA . VAL A 1 83 ? -0.216 -2.193 6.522 1.00 98.50 83 VAL A CA 1
ATOM 628 C C . VAL A 1 83 ? 1.160 -2.062 5.885 1.00 98.50 83 VAL A C 1
ATOM 630 O O . VAL A 1 83 ? 1.595 -0.963 5.548 1.00 98.50 83 VAL A O 1
ATOM 633 N N . ILE A 1 84 ? 1.838 -3.189 5.696 1.00 98.38 84 ILE A N 1
ATOM 634 C CA . ILE A 1 84 ? 3.170 -3.246 5.094 1.00 98.38 84 ILE A CA 1
ATOM 635 C C . ILE A 1 84 ? 3.065 -4.045 3.799 1.00 98.38 84 ILE A C 1
ATOM 637 O O . ILE A 1 84 ? 2.681 -5.214 3.829 1.00 98.38 84 ILE A O 1
ATOM 641 N N . GLY A 1 85 ? 3.416 -3.414 2.678 1.00 97.94 85 GLY A N 1
ATOM 642 C CA . GLY A 1 85 ? 3.614 -4.065 1.384 1.00 97.94 85 GLY A CA 1
ATOM 643 C C . GLY A 1 85 ? 5.094 -4.062 1.006 1.00 97.94 85 GLY A C 1
ATOM 644 O O . GLY A 1 85 ? 5.725 -3.007 1.017 1.00 97.94 85 GLY A O 1
ATOM 645 N N . GLU A 1 86 ? 5.653 -5.222 0.666 1.00 96.69 86 GLU A N 1
ATOM 646 C CA . GLU A 1 86 ? 7.052 -5.358 0.248 1.00 96.69 86 GLU A CA 1
ATOM 647 C C . GLU A 1 86 ? 7.146 -5.683 -1.247 1.00 96.69 86 GLU A C 1
ATOM 649 O O . GLU A 1 86 ? 6.625 -6.697 -1.721 1.00 96.69 86 GLU A O 1
ATOM 654 N N . LEU A 1 87 ? 7.8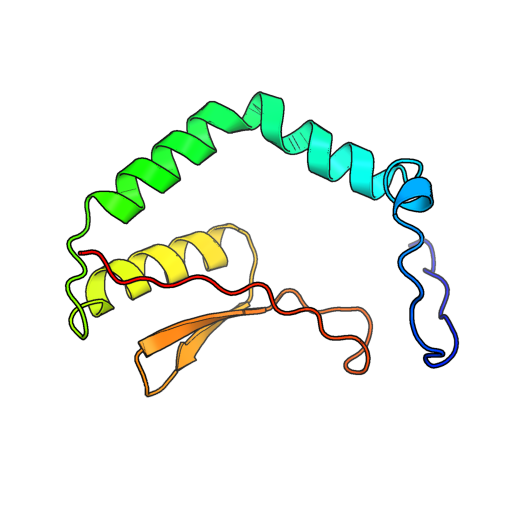72 -4.835 -1.984 1.00 95.50 87 LEU A N 1
ATOM 655 C CA . LEU A 1 87 ? 8.411 -5.169 -3.300 1.00 95.50 87 LEU A CA 1
ATOM 656 C C . LEU A 1 87 ? 9.872 -5.582 -3.130 1.00 95.50 87 LEU A C 1
ATOM 658 O O . LEU A 1 87 ? 10.745 -4.742 -2.900 1.00 95.50 87 LEU A O 1
ATOM 662 N N . ARG A 1 88 ? 10.148 -6.880 -3.252 1.00 93.00 88 ARG A N 1
ATOM 663 C CA . ARG A 1 88 ? 11.486 -7.415 -3.005 1.00 93.00 88 ARG A CA 1
ATOM 664 C C . ARG A 1 88 ? 12.499 -6.891 -4.028 1.00 93.00 88 ARG A C 1
ATOM 666 O O . ARG A 1 88 ? 12.367 -7.113 -5.232 1.00 93.00 88 ARG A O 1
ATOM 673 N N . GLY A 1 89 ? 13.535 -6.215 -3.533 1.00 88.62 89 GLY A N 1
ATOM 674 C CA . GLY A 1 89 ? 14.676 -5.775 -4.332 1.00 88.62 89 GLY A CA 1
ATOM 675 C C . GLY A 1 89 ? 15.623 -6.918 -4.712 1.00 88.62 89 GLY A C 1
ATOM 676 O O . GLY A 1 89 ? 15.449 -8.070 -4.322 1.00 88.62 89 GLY A O 1
ATOM 677 N N . VAL A 1 90 ? 16.683 -6.591 -5.457 1.00 89.19 90 VAL A N 1
ATOM 678 C CA . VAL A 1 90 ? 17.728 -7.569 -5.829 1.00 89.19 90 VAL A CA 1
ATOM 679 C C . VAL A 1 90 ? 18.617 -7.980 -4.648 1.00 89.19 90 VAL A C 1
ATOM 681 O O . VAL A 1 90 ? 19.316 -8.986 -4.729 1.00 89.19 90 VAL A O 1
ATOM 684 N N . ASN A 1 91 ? 18.628 -7.190 -3.572 1.00 88.81 91 ASN A N 1
ATOM 685 C CA . ASN A 1 91 ? 19.359 -7.450 -2.336 1.00 88.81 91 ASN A CA 1
ATOM 686 C C . ASN A 1 91 ? 18.670 -6.742 -1.151 1.00 88.81 91 ASN A C 1
ATOM 688 O O . ASN A 1 91 ? 17.788 -5.911 -1.352 1.00 88.81 91 ASN A O 1
ATOM 692 N N . GLU A 1 92 ? 19.099 -7.055 0.073 1.00 86.62 92 GLU A N 1
ATOM 693 C CA . GLU A 1 92 ? 18.558 -6.486 1.322 1.00 86.62 92 GLU A CA 1
ATOM 694 C C . GLU A 1 92 ? 19.346 -5.268 1.847 1.00 86.62 92 GLU A C 1
ATOM 696 O O . GLU A 1 92 ? 19.118 -4.809 2.962 1.00 86.62 92 GLU A O 1
ATOM 701 N N . LYS A 1 93 ? 20.315 -4.751 1.083 1.00 87.06 93 LYS A N 1
ATOM 702 C CA . LYS A 1 93 ? 21.213 -3.665 1.521 1.00 87.06 93 LYS A CA 1
ATOM 703 C C . LYS A 1 93 ? 20.685 -2.276 1.161 1.00 87.06 93 LYS A C 1
ATOM 705 O O . LYS A 1 93 ? 21.092 -1.290 1.768 1.00 87.06 93 LYS A O 1
ATOM 710 N N . GLU A 1 94 ? 19.799 -2.200 0.172 1.00 88.00 94 GLU A N 1
ATOM 711 C CA . GLU A 1 94 ? 19.208 -0.965 -0.338 1.00 88.00 94 GLU A CA 1
ATOM 712 C C . GLU A 1 94 ? 17.699 -0.979 -0.137 1.00 88.00 94 GLU A C 1
ATOM 714 O O . GLU A 1 94 ? 16.960 -1.507 -0.965 1.00 88.00 94 GLU A O 1
ATOM 719 N N . ILE A 1 95 ? 17.241 -0.373 0.956 1.00 90.19 95 ILE A N 1
ATOM 720 C CA . ILE A 1 95 ? 15.817 -0.295 1.281 1.00 90.19 95 ILE A CA 1
ATOM 721 C C . ILE A 1 95 ? 15.330 1.134 1.046 1.00 90.19 95 ILE A C 1
ATOM 723 O O . ILE A 1 95 ? 15.959 2.102 1.477 1.00 90.19 95 ILE A O 1
ATOM 727 N N . VAL A 1 96 ? 14.201 1.256 0.351 1.00 92.44 96 VAL A N 1
ATOM 728 C CA . VAL A 1 96 ? 13.447 2.503 0.214 1.00 92.44 96 VAL A CA 1
ATOM 729 C C . VAL A 1 96 ? 12.084 2.275 0.848 1.00 92.44 96 VAL A C 1
ATOM 731 O O . VAL A 1 96 ? 11.404 1.313 0.502 1.00 92.44 96 VAL A O 1
ATOM 734 N N . VAL A 1 97 ? 11.697 3.155 1.770 1.00 95.31 97 VAL A N 1
ATOM 735 C CA . VAL A 1 97 ? 10.389 3.119 2.431 1.00 95.31 97 VAL A CA 1
ATOM 736 C C . VAL A 1 97 ? 9.571 4.309 1.951 1.00 95.31 97 VAL A C 1
ATOM 738 O O . VAL A 1 97 ? 10.038 5.446 2.002 1.00 95.31 97 VAL A O 1
ATOM 741 N N . VAL A 1 98 ? 8.350 4.037 1.496 1.00 95.62 98 VAL A N 1
ATOM 742 C CA . VAL A 1 98 ? 7.321 5.046 1.224 1.00 95.62 98 VAL A CA 1
ATOM 743 C C . VAL A 1 98 ? 6.233 4.847 2.272 1.00 95.62 98 VAL A C 1
ATOM 745 O O . VAL A 1 98 ? 5.726 3.737 2.413 1.00 95.62 98 VAL A O 1
ATOM 748 N N . ALA A 1 99 ? 5.916 5.895 3.030 1.00 96.12 99 ALA A N 1
ATOM 749 C CA . ALA A 1 99 ? 4.980 5.829 4.147 1.00 96.12 99 ALA A CA 1
ATOM 750 C C . ALA A 1 99 ? 3.911 6.921 4.032 1.00 96.12 99 ALA A C 1
ATOM 752 O O . ALA A 1 99 ? 4.192 8.030 3.577 1.00 96.12 99 ALA A O 1
ATOM 753 N N . ALA A 1 100 ? 2.697 6.587 4.463 1.00 95.81 100 ALA A N 1
ATOM 754 C CA . ALA A 1 100 ? 1.552 7.481 4.563 1.00 95.81 100 ALA A CA 1
ATOM 755 C C . ALA A 1 100 ? 0.672 7.046 5.744 1.00 95.81 100 ALA A C 1
ATOM 757 O O . ALA A 1 100 ? 0.723 5.892 6.170 1.00 95.81 100 ALA A O 1
ATOM 758 N N . HIS A 1 101 ? -0.123 7.978 6.258 1.00 96.69 101 HIS A N 1
ATOM 759 C CA . HIS A 1 101 ? -1.049 7.752 7.363 1.00 96.69 101 HIS A CA 1
ATOM 760 C C . HIS A 1 101 ? -2.405 7.236 6.861 1.00 96.69 101 HIS A C 1
ATOM 762 O O . HIS A 1 101 ? -2.848 7.618 5.776 1.00 96.69 101 HIS A O 1
ATOM 768 N N . LEU A 1 102 ? -3.043 6.349 7.635 1.00 97.06 102 LEU A N 1
ATOM 769 C CA . LEU A 1 102 ? -4.369 5.802 7.316 1.00 97.06 102 LEU A CA 1
ATOM 770 C C . LEU A 1 102 ? -5.508 6.603 7.946 1.00 97.06 102 LEU A C 1
ATOM 772 O O . LEU A 1 102 ? -6.626 6.534 7.437 1.00 97.06 102 LEU A O 1
ATOM 776 N N . ASP A 1 103 ? -5.249 7.312 9.038 1.00 95.69 103 ASP A N 1
ATOM 777 C CA . ASP A 1 103 ? -6.241 8.064 9.792 1.00 95.69 103 ASP A CA 1
ATOM 778 C C . ASP A 1 103 ? -6.725 9.321 9.056 1.00 95.69 103 ASP A C 1
ATOM 780 O O . ASP A 1 103 ? -6.091 9.845 8.138 1.00 95.69 103 ASP A O 1
ATOM 784 N N . THR A 1 104 ? -7.903 9.789 9.453 1.00 93.50 104 THR A N 1
ATOM 785 C CA . THR A 1 104 ? -8.548 11.017 8.974 1.00 93.50 104 THR A CA 1
ATOM 786 C C . THR A 1 104 ? -9.013 11.877 10.137 1.00 93.50 104 THR A C 1
ATOM 788 O O . THR A 1 104 ? -9.328 11.355 11.207 1.00 93.50 104 THR A O 1
ATOM 791 N N . VAL A 1 105 ? -9.067 13.189 9.890 1.00 89.94 105 VAL A N 1
ATOM 792 C CA . VAL A 1 105 ? -9.540 14.222 10.826 1.00 89.94 105 VAL A CA 1
ATOM 793 C C . VAL A 1 105 ? -11.055 14.357 10.860 1.00 89.94 105 VAL A C 1
ATOM 795 O O . VAL A 1 105 ? -11.693 14.115 9.810 1.00 89.94 105 VAL A O 1
#

Sequence (105 aa):
MPARSAAPPHAPRQAQGSRLSENARVRAALDWFTPNISWINDQQARITEIPAPPFQEAQRAGAVKELLADSGLATQIDKTGNVIGELRGVNEKEIVVVAAHLDTV

Radius of gyration: 17.36 Å; chains: 1; bounding box: 44×30×36 Å

Secondary structure (DSSP, 8-state):
-PPPPP-PPPPP----HHHHTT-HHHHHHHHTHHHHHHHHHHHHHHHHTS---TT--HHHHHHHHHHHHHTT-EEEE-TT--EEEE---SSSS------------

Foldseek 3Di:
DDDDDDDDDDDPPPCPVVVQCVDPVSVVVVVVCVVCVVVVVVLVVVLVVDAAAVPRLQVSLVSVQVVLVVVVFDWDADPSGDIDTDDDDPDPRDDDDDDDDSHDD

pLDDT: mean 87.3, std 17.68, range [37.03, 98.5]